Protein AF-A0A496B010-F1 (afdb_monomer_lite)

Structure (mmCIF, N/CA/C/O backbone):
data_AF-A0A496B010-F1
#
_entry.id   AF-A0A496B010-F1
#
loop_
_atom_site.group_PDB
_atom_site.id
_atom_site.type_symbol
_atom_site.label_atom_id
_atom_site.label_alt_id
_atom_site.label_comp_id
_atom_site.label_asym_id
_atom_site.label_entity_id
_atom_site.label_seq_id
_atom_site.pdbx_PDB_ins_code
_atom_site.Cartn_x
_atom_site.Cartn_y
_atom_site.Cartn_z
_atom_site.occupancy
_atom_site.B_iso_or_equiv
_atom_site.auth_seq_id
_atom_site.auth_comp_id
_atom_site.auth_asym_id
_atom_site.auth_atom_id
_atom_site.pdbx_PDB_model_num
ATOM 1 N N . MET A 1 1 ? -27.806 5.284 4.993 1.00 69.19 1 MET A N 1
ATOM 2 C CA . MET A 1 1 ? -27.101 6.585 5.129 1.00 69.19 1 MET A CA 1
ATOM 3 C C . MET A 1 1 ? -25.789 6.480 4.370 1.00 69.19 1 MET A C 1
ATOM 5 O O . MET A 1 1 ? -25.198 5.412 4.435 1.00 69.19 1 MET A O 1
ATOM 9 N N . LYS A 1 2 ? -25.366 7.516 3.633 1.00 77.69 2 LYS A N 1
ATOM 10 C CA . LYS A 1 2 ? -24.088 7.504 2.899 1.00 77.69 2 LYS A CA 1
ATOM 11 C C . LYS A 1 2 ? -23.108 8.466 3.553 1.00 77.69 2 LYS A C 1
ATOM 13 O O . LYS A 1 2 ? -23.466 9.623 3.769 1.00 77.69 2 LYS A O 1
ATOM 18 N N . ILE A 1 3 ? -21.911 7.982 3.870 1.00 79.19 3 ILE A N 1
ATOM 19 C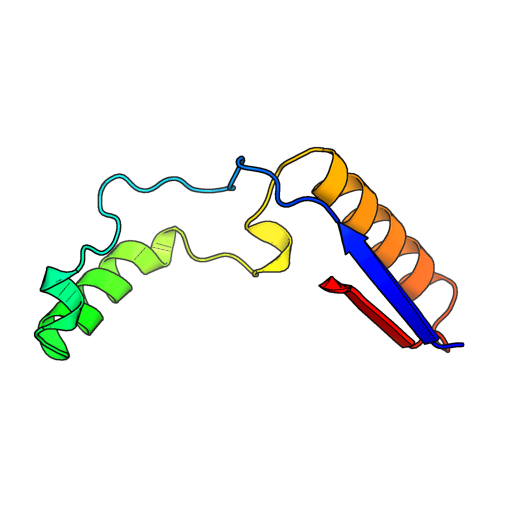 CA . ILE A 1 3 ? -20.861 8.763 4.534 1.00 79.19 3 ILE A CA 1
ATOM 20 C C . ILE A 1 3 ? -19.572 8.638 3.719 1.00 79.19 3 ILE A C 1
ATOM 22 O O . ILE A 1 3 ? -19.141 7.525 3.426 1.00 79.19 3 ILE A O 1
ATOM 26 N N . LEU A 1 4 ? -18.959 9.780 3.394 1.00 82.50 4 LEU A N 1
ATOM 27 C CA . LEU A 1 4 ? -17.623 9.866 2.805 1.00 82.50 4 LEU A CA 1
ATOM 28 C C . LEU A 1 4 ? -16.652 10.416 3.848 1.00 82.50 4 LEU A C 1
ATOM 30 O O . LEU A 1 4 ? -16.887 11.487 4.413 1.00 82.50 4 LEU A O 1
ATOM 34 N N . VAL A 1 5 ? -15.554 9.700 4.071 1.00 78.62 5 VAL A N 1
ATOM 35 C CA . VAL A 1 5 ? -14.484 10.119 4.979 1.00 78.62 5 VAL A CA 1
ATOM 36 C C . VAL A 1 5 ? -13.257 10.499 4.152 1.00 78.62 5 VAL A C 1
ATOM 38 O O . VAL A 1 5 ? -12.742 9.670 3.409 1.00 78.62 5 VAL A O 1
ATOM 41 N N . ILE A 1 6 ? -12.791 11.745 4.294 1.00 79.50 6 ILE A N 1
ATOM 42 C CA . ILE A 1 6 ? -11.573 12.257 3.646 1.00 79.50 6 ILE A CA 1
ATOM 43 C C . ILE A 1 6 ? -10.513 12.459 4.722 1.00 79.50 6 ILE A C 1
ATOM 45 O O . ILE A 1 6 ? -10.752 13.163 5.706 1.00 79.50 6 ILE A O 1
ATOM 49 N N . THR A 1 7 ? -9.338 11.855 4.544 1.00 76.50 7 THR A N 1
ATOM 50 C CA . THR A 1 7 ? -8.251 11.926 5.533 1.00 76.50 7 THR A CA 1
ATOM 51 C C . THR A 1 7 ? -6.944 12.371 4.893 1.00 76.50 7 THR A C 1
ATOM 53 O O . THR A 1 7 ? -6.689 12.135 3.715 1.00 76.50 7 THR A O 1
ATOM 56 N N . SER A 1 8 ? -6.093 13.047 5.665 1.00 75.50 8 SER A N 1
ATOM 57 C CA . SER A 1 8 ? -4.748 13.391 5.209 1.00 75.50 8 SER A CA 1
ATOM 58 C C . SER A 1 8 ? -3.906 12.132 5.027 1.00 75.50 8 SER A C 1
ATOM 60 O O . SER A 1 8 ? -3.829 11.286 5.922 1.00 75.50 8 SER A O 1
ATOM 62 N N . CYS A 1 9 ? -3.222 12.031 3.884 1.00 68.19 9 CYS A N 1
ATOM 63 C CA . CYS A 1 9 ? -2.288 10.939 3.666 1.00 68.19 9 CYS A CA 1
ATOM 64 C C . CYS A 1 9 ? -1.148 11.027 4.690 1.00 68.19 9 CYS A C 1
ATOM 66 O O . CYS A 1 9 ? -0.611 12.097 4.983 1.00 68.19 9 CYS A O 1
ATOM 68 N N . THR A 1 10 ? -0.786 9.886 5.268 1.00 70.31 10 THR A N 1
ATOM 69 C CA . THR A 1 10 ? 0.335 9.822 6.206 1.00 70.31 10 THR A CA 1
ATOM 70 C C . THR A 1 10 ? 1.573 9.367 5.439 1.00 70.31 10 THR A C 1
ATOM 72 O O . THR A 1 10 ? 1.533 8.375 4.715 1.00 70.31 10 THR A O 1
ATOM 75 N N . SER A 1 11 ? 2.696 10.079 5.570 1.00 76.75 11 SER A N 1
ATOM 76 C CA . SER A 1 11 ? 3.950 9.726 4.871 1.00 76.75 11 SER A CA 1
ATOM 77 C C . SER A 1 11 ? 4.563 8.402 5.351 1.00 76.75 11 SER A C 1
ATOM 79 O O . SER A 1 11 ? 5.547 7.917 4.794 1.00 76.75 11 SER A O 1
ATOM 81 N N . THR A 1 12 ? 3.994 7.809 6.399 1.00 86.06 12 THR A N 1
ATOM 82 C CA . THR A 1 12 ? 4.424 6.554 7.008 1.00 86.06 12 THR A CA 1
ATOM 83 C C . THR A 1 12 ? 3.724 5.372 6.348 1.00 86.06 12 THR A C 1
ATOM 85 O O . THR A 1 12 ? 2.519 5.168 6.519 1.00 86.06 12 THR A O 1
ATOM 88 N N . LYS A 1 13 ? 4.504 4.579 5.611 1.00 89.81 13 LYS A N 1
ATOM 89 C CA . LYS A 1 13 ? 4.078 3.318 5.001 1.00 89.81 13 LYS A CA 1
ATOM 90 C C . LYS A 1 13 ? 4.638 2.129 5.780 1.00 89.81 13 LYS A C 1
ATOM 92 O O . LYS A 1 13 ? 5.673 2.245 6.433 1.00 89.81 13 LYS A O 1
ATOM 97 N N . LYS A 1 14 ? 3.974 0.976 5.689 1.00 91.81 14 LYS A N 1
ATOM 98 C CA . LYS A 1 14 ? 4.384 -0.264 6.364 1.00 91.81 14 LYS A CA 1
ATOM 99 C C . LYS A 1 14 ? 5.735 -0.789 5.873 1.00 91.81 14 LYS A C 1
ATOM 101 O O . LYS A 1 14 ? 6.530 -1.268 6.674 1.00 91.81 14 LYS A O 1
ATOM 106 N N . HIS A 1 15 ? 5.994 -0.675 4.574 1.00 93.88 15 HIS A N 1
ATOM 107 C CA . HIS A 1 15 ? 7.261 -1.049 3.959 1.00 93.88 15 HIS A CA 1
ATOM 108 C C . HIS A 1 15 ? 7.828 0.136 3.174 1.00 93.88 15 HIS A C 1
ATOM 110 O O . HIS A 1 15 ? 7.081 0.896 2.553 1.00 93.88 15 HIS A O 1
ATOM 116 N N . LYS A 1 16 ? 9.155 0.275 3.194 1.00 91.94 16 LYS A N 1
ATOM 117 C CA . LYS A 1 16 ? 9.917 1.217 2.369 1.00 91.94 16 LYS A CA 1
ATOM 118 C C . LYS A 1 16 ? 11.077 0.446 1.725 1.00 91.94 16 LYS A C 1
ATOM 120 O O . LYS A 1 16 ? 12.188 0.520 2.237 1.00 91.94 16 LYS A O 1
ATOM 125 N N . PRO A 1 17 ? 10.803 -0.374 0.695 1.00 94.06 17 PRO A N 1
ATOM 126 C CA . PRO A 1 17 ? 11.843 -1.158 0.044 1.00 94.06 17 PRO A CA 1
ATOM 127 C C . PRO A 1 17 ? 12.888 -0.240 -0.596 1.00 94.06 17 PRO A C 1
ATOM 129 O O . PRO A 1 17 ? 12.546 0.825 -1.118 1.00 94.06 17 PRO A O 1
ATOM 132 N N . ASP A 1 18 ? 14.150 -0.656 -0.575 1.00 94.56 18 ASP A N 1
ATOM 133 C CA . ASP A 1 18 ? 15.240 0.096 -1.209 1.00 94.56 18 ASP A CA 1
ATOM 134 C C . ASP A 1 18 ? 15.245 -0.092 -2.735 1.00 94.56 18 ASP A C 1
ATOM 136 O O . ASP A 1 18 ? 15.698 0.772 -3.481 1.00 94.56 18 ASP A O 1
ATOM 140 N N . ASN A 1 19 ? 14.669 -1.194 -3.222 1.00 94.62 19 ASN A N 1
ATOM 141 C CA . ASN A 1 19 ? 14.554 -1.545 -4.638 1.00 94.62 19 ASN A CA 1
ATOM 142 C C . ASN A 1 19 ? 13.228 -1.082 -5.274 1.00 94.62 19 ASN A C 1
ATOM 144 O O . ASN A 1 19 ? 12.661 -1.800 -6.097 1.00 94.62 19 ASN A O 1
ATOM 148 N N . GLN A 1 20 ? 12.721 0.099 -4.904 1.00 95.25 20 GLN A N 1
ATOM 149 C CA . GLN A 1 20 ? 11.512 0.675 -5.514 1.00 95.25 20 GLN A CA 1
ATOM 150 C C . GLN A 1 20 ? 11.631 0.779 -7.039 1.00 95.25 20 GLN A C 1
ATOM 152 O O . GLN A 1 20 ? 12.708 1.085 -7.560 1.00 95.25 20 GLN A O 1
ATOM 157 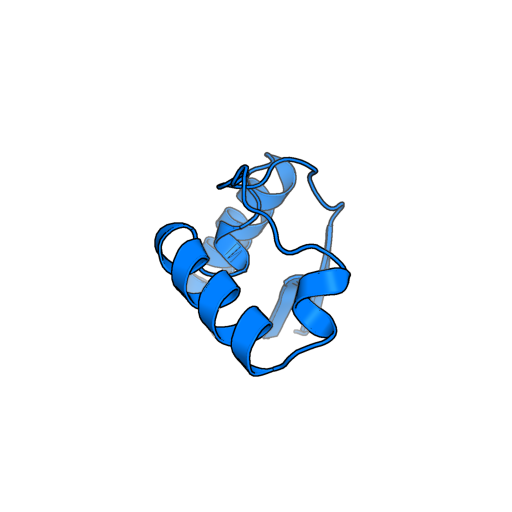N N . LEU A 1 21 ? 10.502 0.565 -7.727 1.00 96.38 21 LEU A N 1
ATOM 158 C CA . LEU A 1 21 ? 10.403 0.740 -9.175 1.00 96.38 21 LEU A CA 1
ATOM 159 C C . LEU A 1 21 ? 10.851 2.148 -9.570 1.00 96.38 21 LEU A C 1
ATOM 161 O O . LEU A 1 21 ? 10.427 3.135 -8.965 1.00 96.38 21 LEU A O 1
ATOM 165 N N . GLN A 1 22 ? 11.685 2.220 -10.596 1.00 96.44 22 GLN A N 1
ATOM 166 C CA . GLN A 1 22 ? 12.128 3.464 -11.214 1.00 96.44 22 GLN A CA 1
ATOM 167 C C . GLN A 1 22 ? 11.423 3.660 -12.557 1.00 96.44 22 GLN A C 1
ATOM 169 O O . GLN A 1 22 ? 10.837 2.726 -13.106 1.00 96.44 22 GLN A O 1
ATOM 174 N N . ILE A 1 23 ? 11.489 4.873 -13.110 1.00 96.94 23 ILE A N 1
ATOM 175 C CA . ILE A 1 23 ? 10.830 5.215 -14.382 1.00 96.94 23 ILE A CA 1
ATOM 176 C C . ILE A 1 23 ? 11.297 4.282 -15.512 1.00 96.94 23 ILE A C 1
ATOM 178 O O . ILE A 1 23 ? 10.496 3.859 -16.343 1.00 96.94 23 ILE A O 1
ATOM 182 N N . GLU A 1 24 ? 12.567 3.880 -15.508 1.00 96.31 24 GLU A N 1
ATOM 183 C CA . GLU A 1 24 ? 13.158 3.021 -16.537 1.00 96.31 24 GLU A CA 1
ATOM 184 C C . GLU A 1 24 ? 12.600 1.594 -16.514 1.00 96.31 24 GLU A C 1
ATOM 186 O O . GLU A 1 24 ? 12.643 0.902 -17.535 1.00 96.31 24 GLU A O 1
ATOM 191 N N . ASP A 1 25 ? 12.071 1.138 -15.375 1.00 96.75 25 ASP A N 1
ATOM 192 C CA . ASP A 1 25 ? 11.444 -0.181 -15.274 1.00 96.75 25 ASP A CA 1
ATOM 193 C C . ASP A 1 25 ? 10.162 -0.244 -16.123 1.00 96.75 25 ASP A C 1
ATOM 195 O O . ASP A 1 25 ? 9.840 -1.297 -16.669 1.00 96.75 25 ASP A O 1
ATOM 199 N N . PHE A 1 26 ? 9.485 0.893 -16.328 1.00 96.94 26 PHE A N 1
ATOM 200 C CA . PHE A 1 26 ? 8.269 0.999 -17.142 1.00 96.94 26 PHE A CA 1
ATOM 201 C C . PHE A 1 26 ? 8.538 1.035 -18.652 1.00 96.94 26 PHE A C 1
ATOM 203 O O . PHE A 1 26 ? 7.617 0.838 -19.442 1.00 96.94 26 PHE A O 1
ATOM 210 N N . CYS A 1 27 ? 9.790 1.227 -19.078 1.00 96.69 27 CYS A N 1
ATOM 211 C CA . CYS A 1 27 ? 10.161 1.225 -20.496 1.00 96.69 27 CYS A CA 1
ATOM 212 C C . CYS A 1 27 ? 10.154 -0.183 -21.119 1.00 96.69 27 CYS A C 1
ATOM 214 O O . CYS A 1 27 ? 10.236 -0.315 -22.339 1.00 96.69 27 CYS A O 1
ATOM 216 N N . SER A 1 28 ? 10.087 -1.243 -20.306 1.00 97.31 28 SER A N 1
ATOM 217 C CA . SER A 1 28 ? 10.056 -2.629 -20.773 1.00 97.31 28 SER A CA 1
ATOM 218 C C . SER A 1 28 ? 9.072 -3.452 -19.941 1.00 97.31 28 SER A C 1
ATOM 220 O O . SER A 1 28 ? 9.312 -3.651 -18.751 1.00 97.31 28 SER A O 1
ATOM 222 N N . PRO A 1 29 ? 8.011 -4.017 -20.549 1.00 97.19 29 PRO A N 1
ATOM 223 C CA . PRO A 1 29 ? 7.050 -4.858 -19.833 1.00 97.19 29 PRO A CA 1
ATOM 224 C C . PRO A 1 29 ? 7.700 -6.046 -19.116 1.00 97.19 29 PRO A C 1
ATOM 226 O O . PRO A 1 29 ? 7.282 -6.419 -18.023 1.00 97.19 29 PRO A O 1
ATOM 229 N N . LYS A 1 30 ? 8.756 -6.619 -19.711 1.00 97.75 30 LYS A N 1
ATOM 230 C CA . LYS A 1 30 ? 9.517 -7.717 -19.106 1.00 97.75 30 LYS A CA 1
ATOM 231 C C . LYS A 1 30 ? 10.230 -7.258 -17.834 1.00 97.75 30 LYS A C 1
ATOM 233 O O . LYS A 1 30 ? 10.110 -7.905 -16.800 1.00 97.75 30 LYS A O 1
ATOM 238 N N . ARG A 1 31 ? 10.929 -6.123 -17.912 1.00 96.75 31 ARG A N 1
ATOM 239 C CA . ARG A 1 31 ? 11.648 -5.544 -16.772 1.00 96.75 31 ARG A CA 1
ATOM 240 C C . ARG A 1 31 ? 10.681 -5.150 -15.659 1.00 96.75 31 ARG A C 1
ATOM 242 O O . ARG A 1 31 ? 10.947 -5.452 -14.503 1.00 96.75 31 ARG A O 1
ATOM 249 N N . LEU A 1 32 ? 9.544 -4.549 -16.007 1.00 97.94 32 LEU A N 1
ATOM 250 C CA . LEU A 1 32 ? 8.492 -4.234 -15.047 1.00 97.94 32 LEU A CA 1
ATOM 251 C C . LEU A 1 32 ? 8.027 -5.494 -14.306 1.00 97.94 32 LEU A C 1
ATOM 253 O O . LEU A 1 32 ? 8.020 -5.502 -13.082 1.00 97.94 32 LEU A O 1
ATOM 257 N N . ALA A 1 33 ? 7.709 -6.571 -15.029 1.00 97.75 33 ALA A N 1
ATOM 258 C CA . ALA A 1 33 ? 7.252 -7.820 -14.422 1.00 97.75 33 ALA A CA 1
ATOM 259 C C . ALA A 1 33 ? 8.293 -8.437 -13.470 1.00 97.75 33 ALA A C 1
ATOM 261 O O . ALA A 1 33 ? 7.941 -8.850 -12.366 1.00 97.75 33 ALA A O 1
ATOM 262 N N . GLU A 1 34 ? 9.569 -8.460 -13.867 1.00 97.25 34 GLU A N 1
ATOM 263 C CA . GLU A 1 34 ? 10.673 -8.953 -13.031 1.00 97.25 34 GLU A CA 1
ATOM 264 C C . GLU A 1 34 ? 10.808 -8.127 -11.743 1.00 97.25 34 GLU A C 1
ATOM 266 O O . GLU A 1 34 ? 10.796 -8.672 -10.640 1.00 97.25 34 GLU A O 1
ATOM 271 N N . ARG A 1 35 ? 10.834 -6.796 -11.858 1.00 97.50 35 ARG A N 1
ATOM 272 C CA . ARG A 1 35 ? 10.993 -5.894 -10.707 1.00 97.50 35 ARG A CA 1
ATOM 273 C C . ARG A 1 35 ? 9.767 -5.875 -9.797 1.00 97.50 35 ARG A C 1
ATOM 275 O O . ARG A 1 35 ? 9.902 -5.744 -8.583 1.00 97.50 35 ARG A O 1
ATOM 282 N N . THR A 1 36 ? 8.567 -6.043 -10.349 1.00 96.62 36 THR A N 1
ATOM 283 C CA . THR A 1 36 ? 7.348 -6.235 -9.555 1.00 96.62 36 THR A CA 1
ATOM 284 C C . THR A 1 36 ? 7.393 -7.555 -8.785 1.00 96.62 36 THR A C 1
ATOM 286 O O . THR A 1 36 ? 6.996 -7.580 -7.620 1.00 96.62 36 THR A O 1
ATOM 289 N N . ALA A 1 37 ? 7.908 -8.635 -9.382 1.00 97.00 37 ALA A N 1
ATOM 290 C CA . ALA A 1 37 ? 8.053 -9.915 -8.692 1.00 97.00 37 ALA A CA 1
ATOM 291 C C . ALA A 1 37 ? 9.010 -9.817 -7.490 1.00 97.00 37 ALA A C 1
ATOM 293 O O . ALA A 1 37 ? 8.687 -10.341 -6.421 1.00 97.00 37 ALA A O 1
ATOM 294 N N . ASP A 1 38 ? 10.113 -9.072 -7.619 1.00 96.81 38 ASP A N 1
ATOM 295 C CA . ASP A 1 38 ? 11.052 -8.802 -6.517 1.00 96.81 38 ASP A CA 1
ATOM 296 C C . ASP A 1 38 ? 10.396 -8.063 -5.335 1.00 96.81 38 ASP A C 1
ATOM 298 O O . ASP A 1 38 ? 10.840 -8.181 -4.192 1.00 96.81 38 ASP A O 1
ATOM 302 N N . LEU A 1 39 ? 9.338 -7.289 -5.595 1.00 96.88 39 LEU A N 1
ATOM 303 C CA . LEU A 1 39 ? 8.630 -6.500 -4.584 1.00 96.88 39 LEU A CA 1
ATOM 304 C C . LEU A 1 39 ? 7.487 -7.256 -3.898 1.00 96.88 39 LEU A C 1
ATOM 306 O O . LEU A 1 39 ? 6.952 -6.767 -2.900 1.00 96.88 39 LEU A O 1
ATOM 310 N N . LYS A 1 40 ? 7.143 -8.457 -4.374 1.00 95.94 40 LYS A N 1
ATOM 311 C CA . LYS A 1 40 ? 6.079 -9.301 -3.811 1.00 95.94 40 LYS A CA 1
ATOM 312 C C . LYS A 1 40 ? 6.168 -9.506 -2.286 1.00 95.94 40 LYS A C 1
ATOM 314 O O . LYS A 1 40 ? 5.123 -9.483 -1.640 1.00 95.94 40 LYS A O 1
ATOM 319 N N . PRO A 1 41 ? 7.355 -9.638 -1.655 1.00 96.31 41 PRO A N 1
ATOM 320 C CA . PRO A 1 41 ? 7.452 -9.756 -0.195 1.00 96.31 41 PRO A CA 1
ATOM 321 C C . PRO A 1 41 ? 6.944 -8.536 0.592 1.00 96.31 41 PRO A C 1
ATOM 323 O O . PRO A 1 41 ? 6.661 -8.656 1.782 1.00 96.31 41 PRO A O 1
ATOM 326 N N . TYR A 1 42 ? 6.838 -7.367 -0.046 1.00 95.38 42 TYR A N 1
ATOM 327 C CA . TYR A 1 42 ? 6.352 -6.126 0.567 1.00 95.38 42 TYR A CA 1
ATOM 328 C C . TYR A 1 42 ? 4.863 -5.867 0.299 1.00 95.38 42 TYR A C 1
ATOM 330 O O . TYR A 1 42 ? 4.335 -4.831 0.715 1.00 95.38 42 TYR A O 1
ATOM 338 N N . GLU A 1 43 ? 4.187 -6.776 -0.407 1.00 94.12 43 GLU A N 1
ATOM 339 C CA . GLU A 1 43 ? 2.776 -6.655 -0.749 1.00 94.12 43 GLU A CA 1
ATOM 340 C C . GLU A 1 43 ? 1.902 -6.722 0.508 1.00 94.12 43 GLU A C 1
ATOM 342 O O . GLU A 1 43 ? 2.022 -7.609 1.356 1.00 94.12 43 GLU A O 1
ATOM 347 N N . VAL A 1 44 ? 1.000 -5.752 0.634 1.00 93.06 44 VAL A N 1
ATOM 348 C CA . VAL A 1 44 ? 0.035 -5.669 1.728 1.00 93.06 44 VAL A CA 1
ATOM 349 C C . VAL A 1 44 ? -1.289 -5.139 1.188 1.00 93.06 44 VAL A C 1
ATOM 351 O O . VAL A 1 44 ? -1.284 -4.388 0.211 1.00 93.06 44 VAL A O 1
ATOM 354 N N . PRO A 1 45 ? -2.428 -5.460 1.832 1.00 90.00 45 PRO A N 1
ATOM 355 C CA . PRO A 1 45 ? -3.691 -4.813 1.501 1.00 90.00 45 PRO A CA 1
ATOM 356 C C . PRO A 1 45 ? -3.539 -3.290 1.535 1.00 90.00 45 PRO A C 1
ATOM 358 O O . PRO A 1 45 ? -2.882 -2.771 2.439 1.00 90.00 45 PRO A O 1
ATOM 361 N N . ALA A 1 46 ? -4.179 -2.573 0.607 1.00 84.38 46 ALA A N 1
ATOM 362 C CA . ALA A 1 46 ? -4.073 -1.113 0.506 1.00 84.38 46 ALA A CA 1
ATOM 363 C C . ALA A 1 46 ? -4.388 -0.409 1.840 1.00 84.38 46 ALA A C 1
ATOM 365 O O . ALA A 1 46 ? -3.635 0.457 2.284 1.00 84.38 46 ALA A O 1
ATOM 366 N N . ALA A 1 47 ? -5.416 -0.879 2.557 1.00 83.12 47 ALA A N 1
ATOM 367 C CA . ALA A 1 47 ? -5.753 -0.394 3.896 1.00 83.12 47 ALA A CA 1
ATOM 368 C C . ALA A 1 47 ? -4.600 -0.556 4.908 1.00 83.12 47 ALA A C 1
ATOM 370 O O . ALA A 1 47 ? -4.435 0.263 5.798 1.00 83.12 47 ALA A O 1
ATOM 371 N N . LYS A 1 48 ? -3.744 -1.571 4.774 1.00 86.38 48 LYS A N 1
ATOM 372 C CA . LYS A 1 48 ? -2.594 -1.803 5.667 1.00 86.38 48 LYS A CA 1
ATOM 373 C C . LYS A 1 48 ? -1.297 -1.159 5.168 1.0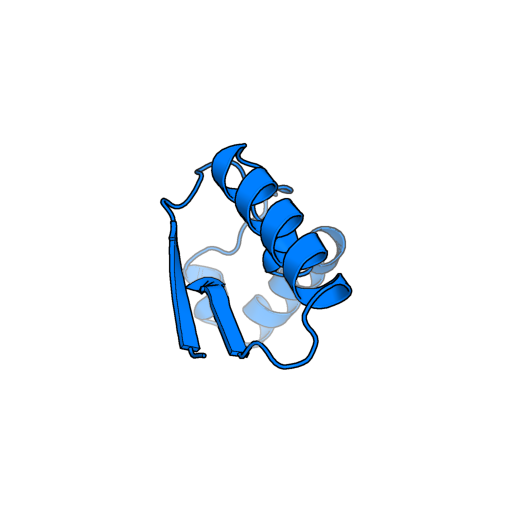0 86.38 48 LYS A C 1
ATOM 375 O O . LYS A 1 48 ? -0.260 -1.317 5.816 1.00 86.38 48 LYS A O 1
ATOM 380 N N . MET A 1 49 ? -1.329 -0.472 4.025 1.00 89.69 49 MET A N 1
ATOM 381 C CA . MET A 1 49 ? -0.153 0.174 3.445 1.00 89.69 49 MET A CA 1
ATOM 382 C C . MET A 1 49 ? 0.307 1.357 4.294 1.00 89.69 49 MET A C 1
ATOM 384 O O . MET A 1 49 ? 1.509 1.528 4.485 1.00 89.69 49 MET A O 1
ATOM 388 N N . TYR A 1 50 ? -0.631 2.143 4.818 1.00 88.56 50 TYR A N 1
ATOM 389 C CA . TYR A 1 50 ? -0.357 3.324 5.630 1.00 88.56 50 TYR A CA 1
ATOM 390 C C . TYR A 1 50 ? -0.413 2.993 7.121 1.00 88.56 50 TYR A C 1
ATOM 392 O O . TYR A 1 50 ? -1.244 2.211 7.579 1.00 88.56 50 TYR A O 1
ATOM 400 N N . THR A 1 51 ? 0.504 3.575 7.890 1.00 88.81 51 THR A N 1
ATOM 401 C CA . THR A 1 51 ? 0.686 3.264 9.318 1.00 88.81 51 THR A CA 1
ATOM 402 C C . THR A 1 51 ? 0.642 4.491 10.220 1.00 88.81 51 THR A C 1
ATOM 404 O O . THR A 1 51 ? 0.897 4.371 11.421 1.00 88.81 51 THR A O 1
ATOM 407 N N . GLY A 1 52 ? 0.303 5.660 9.675 1.00 88.75 52 GLY A N 1
ATOM 408 C CA . GLY A 1 52 ? 0.182 6.873 10.470 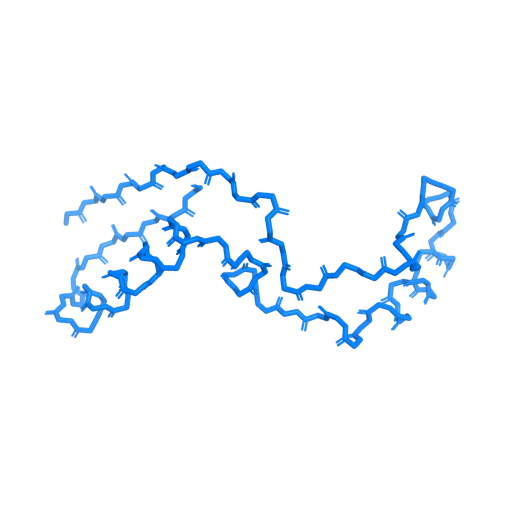1.00 88.75 52 GLY A CA 1
ATOM 409 C C . GLY A 1 52 ? -1.036 6.830 11.386 1.00 88.75 52 GLY A C 1
ATOM 410 O O . GLY A 1 52 ? -2.014 6.132 11.127 1.00 88.75 52 GLY A O 1
ATOM 411 N N . GLN A 1 53 ? -0.965 7.574 12.486 1.00 88.56 53 GLN A N 1
ATOM 412 C CA . GLN A 1 53 ? -1.942 7.471 13.570 1.00 88.56 53 GLN A CA 1
ATOM 413 C C . GLN A 1 53 ? -3.367 7.828 13.130 1.00 88.56 53 GLN A C 1
ATOM 415 O O . GLN A 1 53 ? -4.298 7.110 13.471 1.00 88.56 53 GLN A O 1
ATOM 420 N N . GLN A 1 54 ? -3.532 8.876 12.318 1.00 87.56 54 GLN A N 1
ATOM 421 C CA . GLN A 1 54 ? -4.840 9.263 11.773 1.00 87.56 54 GLN A CA 1
ATOM 422 C C . GLN A 1 54 ? -5.463 8.144 10.930 1.00 87.56 54 GLN A C 1
ATOM 424 O O . GLN A 1 54 ? -6.626 7.808 11.114 1.00 87.56 54 GLN A O 1
ATOM 429 N N . HIS A 1 55 ? -4.662 7.524 10.059 1.00 88.25 55 HIS A N 1
ATOM 430 C CA . HIS A 1 55 ? -5.098 6.405 9.226 1.00 88.25 55 HIS A CA 1
ATOM 431 C C . HIS A 1 55 ? -5.547 5.205 10.068 1.00 88.25 55 HIS A C 1
ATOM 433 O O . HIS A 1 55 ? -6.597 4.625 9.813 1.00 88.25 55 HIS A O 1
ATOM 439 N N . LYS A 1 56 ? -4.784 4.862 11.113 1.00 88.75 56 LYS A N 1
ATOM 440 C CA . LYS A 1 56 ? -5.139 3.764 12.026 1.00 88.75 56 LYS A CA 1
ATOM 441 C C . LYS A 1 56 ? -6.463 4.014 12.741 1.00 88.75 56 LYS A C 1
ATOM 443 O O . LYS A 1 56 ? -7.321 3.143 12.712 1.00 88.75 56 LYS A O 1
ATOM 448 N N . LEU A 1 57 ? -6.645 5.208 13.306 1.00 89.94 57 LEU A N 1
ATOM 449 C CA . LEU A 1 57 ? -7.877 5.573 14.014 1.00 89.94 57 LEU A CA 1
ATOM 450 C C . LEU A 1 57 ? -9.109 5.494 13.103 1.00 89.94 57 LEU A C 1
ATOM 452 O O . LEU A 1 57 ? -10.166 5.039 13.529 1.00 89.94 57 LEU A O 1
ATOM 456 N N . VAL A 1 58 ? -8.970 5.902 11.840 1.00 89.44 58 VAL A N 1
ATOM 457 C CA . VAL A 1 58 ? -10.055 5.814 10.853 1.00 89.44 58 VAL A CA 1
ATOM 458 C C . VAL A 1 58 ? -10.402 4.362 10.557 1.00 89.44 58 VAL A C 1
ATOM 460 O O . VAL A 1 58 ? -11.576 4.008 10.573 1.00 89.44 58 VAL A O 1
ATOM 463 N N . LEU A 1 59 ? -9.403 3.510 10.317 1.00 88.69 59 LEU A N 1
ATOM 464 C CA . LEU A 1 59 ? -9.650 2.091 10.068 1.00 88.69 59 LEU A CA 1
ATOM 465 C C . LEU A 1 59 ? -10.284 1.389 11.271 1.00 88.69 59 LEU A C 1
ATOM 467 O O . LEU A 1 59 ? -11.242 0.647 11.083 1.00 88.69 59 LEU A O 1
ATOM 471 N N . GLU A 1 60 ? -9.808 1.664 12.486 1.00 90.00 60 GLU A N 1
ATOM 472 C CA . GLU A 1 60 ? -10.393 1.131 13.724 1.00 90.00 60 GLU A CA 1
ATOM 473 C C . GLU A 1 60 ? -11.860 1.563 13.881 1.00 90.00 60 GLU A C 1
ATOM 475 O O . GLU A 1 60 ? -12.721 0.741 14.191 1.00 90.00 60 GLU A O 1
ATOM 480 N N . GLY A 1 61 ? -12.171 2.835 13.610 1.00 88.88 61 GLY A N 1
ATOM 481 C CA . GLY A 1 61 ? -13.547 3.332 13.629 1.00 88.88 61 GLY A CA 1
ATOM 482 C C . GLY A 1 61 ? -14.429 2.687 12.556 1.00 88.88 61 GLY A C 1
ATOM 483 O O . GLY A 1 61 ? -15.569 2.321 12.832 1.00 88.88 61 GLY A O 1
ATOM 484 N N . LEU A 1 62 ? -13.907 2.493 11.341 1.00 87.62 62 LEU A N 1
ATOM 485 C CA . LEU A 1 62 ? -14.632 1.813 10.263 1.00 87.62 62 LEU A CA 1
ATOM 486 C C . LEU A 1 62 ? -14.930 0.351 10.602 1.00 87.62 62 LEU A C 1
ATOM 488 O O . LEU A 1 62 ? -16.019 -0.126 10.289 1.00 87.62 62 LEU A O 1
ATOM 492 N N . GLU A 1 63 ? -13.990 -0.358 11.229 1.00 86.75 63 GLU A N 1
ATOM 493 C CA . GLU A 1 63 ? -14.201 -1.735 11.688 1.00 86.75 63 GLU A CA 1
ATOM 494 C C . GLU A 1 63 ? -15.334 -1.811 12.719 1.00 86.75 63 GLU A C 1
ATOM 496 O O . GLU A 1 63 ? -16.219 -2.656 12.579 1.00 86.75 63 GLU A O 1
ATOM 501 N N . GLN A 1 64 ? -15.368 -0.887 13.685 1.00 88.44 64 GLN A N 1
ATOM 502 C CA . GLN A 1 64 ? -16.440 -0.812 14.686 1.00 88.44 64 GLN A CA 1
ATOM 503 C C . GLN A 1 64 ? -17.804 -0.539 14.039 1.00 88.44 64 GLN A C 1
ATOM 505 O O . GLN A 1 64 ? -18.752 -1.294 14.240 1.00 88.44 64 GLN A O 1
ATOM 510 N N . VAL A 1 65 ? -17.900 0.484 13.183 1.00 85.94 65 VAL A N 1
ATOM 511 C CA . VAL A 1 65 ? -19.177 0.848 12.545 1.00 85.94 65 VAL A CA 1
ATOM 512 C C . VAL A 1 65 ? -19.691 -0.265 11.630 1.00 85.94 65 VAL A C 1
ATOM 514 O O . VAL A 1 65 ? -20.892 -0.523 11.595 1.00 85.94 65 VAL A O 1
ATOM 517 N N . ARG A 1 66 ? -18.804 -0.955 10.905 1.00 84.06 66 ARG A N 1
ATOM 518 C CA . ARG A 1 66 ? -19.190 -2.088 10.048 1.00 84.06 66 ARG A CA 1
ATOM 519 C C . ARG A 1 66 ? -19.643 -3.307 10.853 1.00 84.06 66 ARG A C 1
ATOM 521 O O . ARG A 1 66 ? -20.488 -4.049 10.362 1.00 84.06 66 ARG A O 1
ATOM 528 N N . GLY A 1 67 ? -19.101 -3.512 12.054 1.00 81.75 67 GLY A N 1
ATO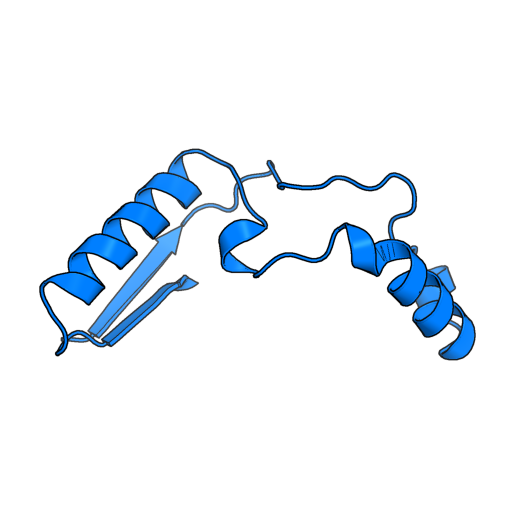M 529 C CA . GLY A 1 67 ? -19.542 -4.565 12.971 1.00 81.75 67 GLY A CA 1
ATOM 530 C C . GLY A 1 67 ? -20.918 -4.289 13.580 1.00 81.75 67 GLY A C 1
ATOM 531 O O . GLY A 1 67 ? -21.753 -5.190 13.634 1.00 81.75 67 GLY A O 1
ATOM 532 N N . ASP A 1 68 ? -21.172 -3.040 13.970 1.00 80.56 68 ASP A N 1
ATOM 533 C CA . ASP A 1 68 ? -22.377 -2.659 14.719 1.00 80.56 68 ASP A CA 1
ATOM 534 C C . ASP A 1 68 ? -23.545 -2.194 13.826 1.00 80.56 68 ASP A C 1
ATOM 536 O O . ASP A 1 68 ? -24.702 -2.211 14.247 1.00 80.56 68 ASP A O 1
ATOM 540 N N . CYS A 1 69 ? -23.275 -1.762 12.589 1.00 68.44 69 CYS A N 1
ATOM 541 C CA . CYS A 1 69 ? -24.264 -1.171 11.682 1.00 68.44 69 CYS A CA 1
ATOM 542 C C . CYS A 1 69 ? -24.100 -1.668 10.236 1.00 68.44 69 CYS A C 1
ATOM 544 O O . CYS A 1 69 ? -23.651 -0.936 9.350 1.00 68.44 69 CYS A O 1
ATOM 546 N N . ALA A 1 70 ? -24.558 -2.898 9.985 1.00 64.94 70 ALA A N 1
ATOM 547 C CA . ALA A 1 70 ? -24.490 -3.573 8.682 1.00 64.94 70 ALA A CA 1
ATOM 548 C C . ALA A 1 70 ? -25.216 -2.849 7.520 1.00 64.94 70 ALA A C 1
ATOM 550 O O . ALA A 1 70 ? -24.925 -3.116 6.359 1.00 64.94 70 ALA A O 1
ATOM 551 N N . GLU A 1 71 ? -26.130 -1.918 7.812 1.00 69.69 71 GLU A N 1
ATOM 552 C CA . GLU A 1 71 ? -26.907 -1.144 6.821 1.00 69.69 71 GLU A CA 1
ATOM 553 C C . GLU A 1 71 ? -26.189 0.141 6.331 1.00 69.69 71 GLU A C 1
ATOM 555 O O . GLU A 1 71 ? -26.759 0.948 5.588 1.00 69.69 71 GLU A O 1
ATOM 560 N N . SER A 1 72 ? -24.948 0.385 6.769 1.00 70.00 72 SER A N 1
ATOM 561 C CA . SER A 1 72 ? -24.202 1.611 6.446 1.00 70.00 72 SER A CA 1
ATOM 562 C C . SER A 1 72 ? -23.306 1.434 5.220 1.00 70.00 72 SER A C 1
ATOM 564 O O . SER A 1 72 ? -22.415 0.589 5.212 1.00 70.00 72 SER A O 1
ATOM 566 N N . ASP A 1 73 ? -23.490 2.291 4.215 1.00 77.94 73 ASP A N 1
ATOM 567 C CA . ASP A 1 73 ? -22.630 2.375 3.029 1.00 77.94 73 ASP A CA 1
ATOM 568 C C . ASP A 1 73 ? -21.551 3.446 3.270 1.00 77.94 73 ASP A C 1
ATOM 570 O O . ASP A 1 73 ? -21.850 4.649 3.288 1.00 77.94 73 ASP A O 1
ATOM 574 N N . ILE A 1 74 ? -20.322 3.000 3.566 1.00 78.38 74 ILE A N 1
ATOM 575 C CA . ILE A 1 74 ? -19.205 3.861 3.987 1.00 78.38 74 ILE A CA 1
ATOM 576 C C . ILE A 1 74 ? -17.992 3.640 3.092 1.00 78.38 74 ILE A C 1
ATOM 578 O O . ILE A 1 74 ? -17.395 2.554 3.084 1.00 78.38 74 ILE A O 1
ATOM 582 N N . ASP A 1 75 ? -17.597 4.724 2.431 1.00 78.75 75 ASP A N 1
ATOM 583 C CA . ASP A 1 75 ? -16.447 4.794 1.542 1.00 78.75 75 ASP A CA 1
ATOM 584 C C . ASP A 1 75 ? -15.308 5.628 2.155 1.00 78.75 75 ASP A C 1
ATOM 586 O O . ASP A 1 75 ? -15.540 6.620 2.858 1.00 78.75 75 ASP A O 1
ATOM 590 N N . LEU A 1 76 ? -14.070 5.202 1.893 1.00 75.25 76 LEU A N 1
ATOM 591 C CA . LEU A 1 76 ? -12.845 5.848 2.365 1.00 75.25 76 LEU A CA 1
ATOM 592 C C . LEU A 1 76 ? -11.988 6.227 1.156 1.00 75.25 76 LEU A C 1
ATOM 594 O O . LEU A 1 76 ? -11.512 5.342 0.444 1.00 75.25 76 LEU A O 1
ATOM 598 N N . SER A 1 77 ? -11.781 7.532 0.966 1.00 67.56 77 SER A N 1
ATOM 599 C CA . SER A 1 77 ? -10.955 8.112 -0.103 1.00 67.56 77 SER A CA 1
ATOM 600 C C . SER A 1 77 ? -9.662 8.723 0.431 1.00 67.56 77 SER A C 1
ATOM 602 O O . SER A 1 77 ? -9.702 9.374 1.505 1.00 67.56 77 SER A O 1
#

Secondary structure (DSSP, 8-state):
-EEEE--PPPS-BS---TT---GGGGG-HHHHHHHHHHHGGG---GGGTB--HHHHHHHHHHHHHHHH-TT-EEEE-

pL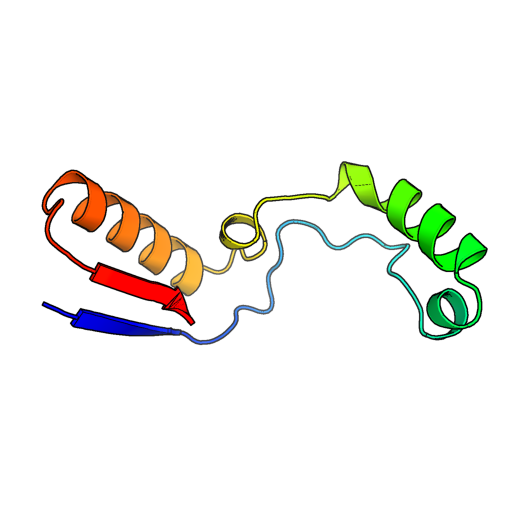DDT: mean 87.4, std 9.17, range [64.94, 97.94]

Radius of gyration: 16.86 Å; chains: 1; bounding box: 42×23×36 Å

Sequence (77 aa):
MKILVITSCTSTKKHKPDNQLQIEDFCSPKRLAERTADLKPYEVPAAKMYTGQQHKLVLEGLEQVRGDCAESDIDLS

Foldseek 3Di:
DEDEDEDDADPAFPDDDPLDDDPVCVVDPVSVVVSVVVCVVVDDPPLRGHDDPRSVVVVVVVVVCCVVPVPYDYDYD